Protein AF-A0A811Q3W1-F1 (afdb_monomer_lite)

Secondary structure (DSSP, 8-state):
---PPPHHHHHHHHHTT----SS--S-----SSS---HHHHHHHHHHHHHHHSPTT----HHHHHHHHHHHHHHHHHHHHHHHHHHHHHHTS--HHHHHHHHHHHHHHHHHHHHHHHHHHHHHHHHHHHHHT--GGGS-GGGTTHHHHHHHHHHHHTT---------

Structure (mmCIF, N/CA/C/O backbone):
data_AF-A0A811Q3W1-F1
#
_entry.id   AF-A0A8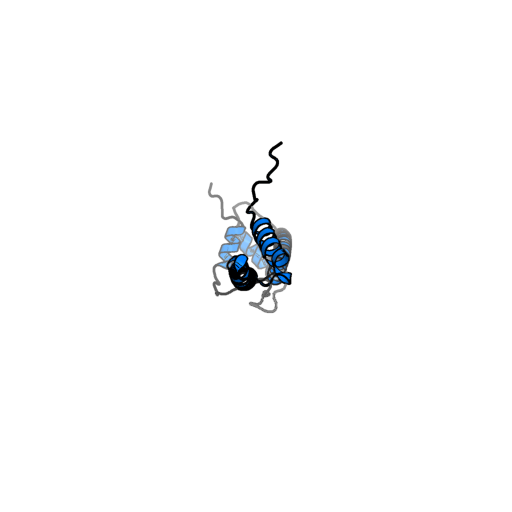11Q3W1-F1
#
loop_
_atom_site.group_PDB
_atom_site.id
_atom_site.type_symbol
_atom_site.label_atom_id
_atom_site.label_alt_id
_atom_site.label_comp_id
_atom_site.label_asym_id
_atom_site.label_entity_id
_atom_site.label_seq_id
_atom_site.pdbx_PDB_ins_code
_atom_site.Cartn_x
_atom_site.Cartn_y
_atom_site.Cartn_z
_atom_site.occupancy
_atom_site.B_iso_or_equiv
_atom_site.auth_seq_id
_atom_site.auth_comp_id
_atom_site.auth_asym_id
_atom_site.auth_atom_id
_atom_site.pdbx_PDB_model_num
ATOM 1 N N . MET A 1 1 ? 9.126 -9.430 -53.429 1.00 35.06 1 MET A N 1
ATOM 2 C CA . MET A 1 1 ? 10.120 -8.536 -52.798 1.00 35.06 1 MET A CA 1
ATOM 3 C C . MET A 1 1 ? 10.383 -9.078 -51.406 1.00 35.06 1 MET A C 1
ATOM 5 O O . MET A 1 1 ? 9.541 -8.911 -50.535 1.00 35.06 1 MET A O 1
ATOM 9 N N . ALA A 1 2 ? 11.457 -9.850 -51.233 1.00 37.00 2 ALA A N 1
ATOM 10 C CA . ALA A 1 2 ? 11.799 -10.402 -49.928 1.00 37.00 2 ALA A CA 1
ATOM 11 C C . ALA A 1 2 ? 12.310 -9.257 -49.046 1.00 37.00 2 ALA A C 1
ATOM 13 O O . ALA A 1 2 ? 13.315 -8.627 -49.371 1.00 37.00 2 ALA A O 1
ATOM 14 N N . LEU A 1 3 ? 11.582 -8.946 -47.973 1.00 45.47 3 LEU A N 1
ATOM 15 C CA . LEU A 1 3 ? 12.075 -8.065 -46.922 1.00 45.47 3 LEU A CA 1
ATOM 16 C C . LEU A 1 3 ? 13.259 -8.792 -46.276 1.00 45.47 3 LEU A C 1
ATOM 18 O O . LEU A 1 3 ? 13.073 -9.798 -45.598 1.00 45.47 3 LEU A O 1
ATOM 22 N N . GLY A 1 4 ? 14.475 -8.345 -46.596 1.00 50.59 4 GLY A N 1
ATOM 23 C CA . GLY A 1 4 ? 15.695 -8.888 -46.009 1.00 50.59 4 GLY A CA 1
ATOM 24 C C . GLY A 1 4 ? 15.682 -8.734 -44.484 1.00 50.59 4 GLY A C 1
ATOM 25 O O . GLY A 1 4 ? 15.006 -7.834 -43.972 1.00 50.59 4 GLY A O 1
ATOM 26 N N . PRO A 1 5 ? 16.409 -9.599 -43.760 1.00 53.44 5 PRO A N 1
ATOM 27 C CA . PRO A 1 5 ? 16.366 -9.621 -42.309 1.00 53.44 5 PRO A CA 1
ATOM 28 C C . PRO A 1 5 ? 16.764 -8.266 -41.723 1.00 53.44 5 PRO A C 1
ATOM 30 O O . PRO A 1 5 ? 17.705 -7.607 -42.181 1.00 53.44 5 PRO A O 1
ATOM 33 N N . SER A 1 6 ? 16.024 -7.836 -40.706 1.00 52.75 6 SER A N 1
ATOM 34 C CA . SER A 1 6 ? 16.293 -6.578 -40.011 1.00 52.75 6 SER A CA 1
ATOM 35 C C . SER A 1 6 ? 17.685 -6.627 -39.376 1.00 52.75 6 SER A C 1
ATOM 37 O O . SER A 1 6 ? 18.147 -7.678 -38.935 1.00 52.75 6 SER A O 1
ATOM 39 N N . ILE A 1 7 ? 18.349 -5.475 -39.245 1.00 49.22 7 ILE A N 1
ATOM 40 C CA . ILE A 1 7 ? 19.625 -5.349 -38.513 1.00 49.22 7 ILE A CA 1
ATOM 41 C C . ILE A 1 7 ? 19.544 -6.004 -37.122 1.00 49.22 7 ILE A C 1
ATOM 43 O O . ILE A 1 7 ? 20.536 -6.535 -36.632 1.00 49.22 7 ILE A O 1
ATOM 47 N N . ILE A 1 8 ? 18.360 -6.015 -36.502 1.00 52.31 8 ILE A N 1
ATOM 48 C CA . ILE A 1 8 ? 18.118 -6.690 -35.222 1.00 52.31 8 ILE A CA 1
ATOM 49 C C . ILE A 1 8 ? 18.213 -8.221 -35.354 1.00 52.31 8 ILE A C 1
ATOM 51 O O . ILE A 1 8 ? 18.871 -8.852 -34.532 1.00 52.31 8 ILE A O 1
ATOM 55 N N . GLU A 1 9 ? 17.645 -8.814 -36.404 1.00 47.41 9 GLU A N 1
ATOM 56 C CA . GLU A 1 9 ? 17.680 -10.266 -36.659 1.00 47.41 9 GLU A CA 1
ATOM 57 C C . GLU A 1 9 ? 19.095 -10.748 -37.007 1.00 47.41 9 GLU A C 1
ATOM 59 O O . GLU A 1 9 ? 19.536 -11.809 -36.561 1.00 47.41 9 GLU A O 1
ATOM 64 N N . ILE A 1 10 ? 19.850 -9.914 -37.723 1.00 55.88 10 ILE A N 1
ATOM 65 C CA . ILE A 1 10 ? 21.273 -10.119 -38.017 1.00 55.88 10 ILE A CA 1
ATOM 66 C C . ILE A 1 10 ? 22.103 -10.124 -36.710 1.00 55.88 10 ILE A C 1
ATOM 68 O O . ILE A 1 10 ? 22.980 -10.968 -36.516 1.00 55.88 10 ILE A O 1
ATOM 72 N N . ILE A 1 11 ? 21.782 -9.246 -35.751 1.00 56.19 11 ILE A N 1
ATOM 73 C CA . ILE A 1 11 ? 22.455 -9.179 -34.440 1.00 56.19 11 ILE A CA 1
ATOM 74 C C . ILE A 1 11 ? 22.061 -10.353 -33.523 1.00 56.19 11 ILE A C 1
ATOM 76 O O . ILE A 1 11 ? 22.910 -10.877 -32.793 1.00 56.19 11 ILE A O 1
ATOM 80 N N . GLU A 1 12 ? 20.805 -10.801 -33.551 1.00 50.88 12 GLU A N 1
ATOM 81 C CA . GLU A 1 12 ? 20.363 -11.984 -32.799 1.00 50.88 12 GLU A CA 1
ATOM 82 C C . GLU A 1 12 ? 20.987 -1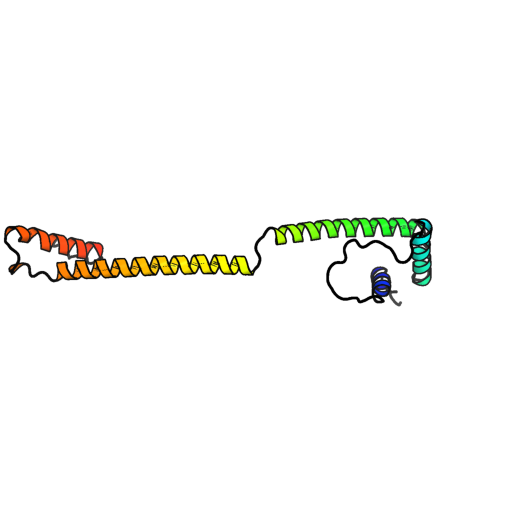3.282 -33.330 1.00 50.88 12 GLU A C 1
ATOM 84 O O . GLU A 1 12 ? 21.391 -14.142 -32.537 1.00 50.88 12 GLU A O 1
ATOM 89 N N . GLY A 1 13 ? 21.170 -13.394 -34.650 1.00 45.25 13 GLY A N 1
ATOM 90 C CA . GLY A 1 13 ? 21.889 -14.502 -35.284 1.00 45.25 13 GLY A CA 1
ATOM 91 C C . GLY A 1 13 ? 23.333 -14.647 -34.787 1.00 45.25 13 GLY A C 1
ATOM 92 O O . GLY A 1 13 ? 23.787 -15.762 -34.521 1.00 45.25 13 GLY A O 1
ATOM 93 N N . ALA A 1 14 ? 24.034 -13.532 -34.551 1.00 48.69 14 ALA A N 1
ATOM 94 C CA . ALA A 1 14 ? 25.390 -13.534 -33.994 1.00 48.69 14 ALA A CA 1
ATOM 95 C C . ALA A 1 14 ? 25.444 -13.910 -32.495 1.00 48.69 14 ALA A C 1
ATOM 97 O O . ALA A 1 14 ? 26.455 -14.441 -32.027 1.00 48.69 14 ALA A O 1
ATOM 98 N N . LYS A 1 15 ? 24.360 -13.692 -31.734 1.00 45.16 15 LYS A N 1
ATOM 99 C CA . LYS A 1 15 ? 24.261 -14.089 -30.314 1.00 45.16 15 LYS A CA 1
ATOM 100 C C . LYS A 1 15 ? 23.956 -15.578 -30.115 1.00 45.16 15 LYS A C 1
ATOM 102 O O . LYS A 1 15 ? 24.362 -16.146 -29.101 1.00 45.16 15 LYS A O 1
ATOM 107 N N . LYS A 1 16 ? 23.293 -16.238 -31.072 1.00 39.03 16 LYS A N 1
ATOM 108 C CA . LYS A 1 16 ? 22.799 -17.625 -30.935 1.00 39.03 16 LYS A CA 1
ATOM 109 C C . LYS A 1 16 ? 23.880 -18.716 -30.830 1.00 39.03 16 LYS A C 1
ATOM 111 O O . LYS A 1 16 ? 23.544 -19.846 -30.498 1.00 39.03 16 LYS A O 1
ATOM 116 N N . LYS A 1 17 ? 25.170 -18.413 -31.049 1.00 37.19 17 LYS A N 1
ATOM 117 C CA . LYS A 1 17 ? 26.273 -19.396 -30.937 1.00 37.19 17 LYS A CA 1
ATOM 118 C C . LYS A 1 17 ? 26.888 -19.556 -29.536 1.00 37.19 17 LYS A C 1
ATOM 120 O O . LYS A 1 17 ? 27.845 -20.312 -29.398 1.00 37.19 17 LYS A O 1
ATOM 125 N N . LYS A 1 18 ? 26.374 -18.895 -28.492 1.00 39.41 18 LYS A N 1
ATOM 126 C CA . LYS A 1 18 ? 26.814 -19.129 -27.101 1.00 39.41 18 LYS A CA 1
ATOM 127 C C . LYS A 1 18 ? 25.649 -19.052 -26.119 1.00 39.41 18 LYS A C 1
ATOM 129 O O . LYS A 1 18 ? 25.484 -18.064 -25.412 1.00 39.41 18 LYS A O 1
ATOM 134 N N . THR A 1 19 ? 24.849 -20.108 -26.050 1.00 31.52 19 THR A N 1
ATOM 135 C CA . THR A 1 19 ? 23.974 -20.338 -24.897 1.00 31.52 19 THR A CA 1
ATOM 136 C C . THR A 1 19 ? 24.797 -20.993 -23.788 1.00 31.52 19 THR A C 1
ATOM 138 O O . THR A 1 19 ? 25.023 -22.199 -23.817 1.00 31.52 19 THR A O 1
ATOM 141 N N . CYS A 1 20 ? 25.266 -20.193 -22.830 1.00 25.41 20 CYS A N 1
ATOM 142 C CA . CYS A 1 20 ? 25.609 -20.678 -21.494 1.00 25.41 20 CYS A CA 1
ATOM 143 C C . CYS A 1 20 ? 24.534 -20.138 -20.537 1.00 25.41 20 CYS A C 1
ATOM 145 O O . CYS A 1 20 ? 24.180 -18.958 -20.658 1.00 25.41 20 CYS A O 1
ATOM 147 N N . PRO A 1 21 ? 23.949 -20.982 -19.674 1.00 39.91 21 PRO A N 1
ATOM 148 C CA . PRO A 1 21 ? 22.811 -20.606 -18.861 1.00 39.91 21 PRO A CA 1
ATOM 149 C C . PRO A 1 21 ? 23.261 -19.763 -17.666 1.00 39.91 21 PRO A C 1
ATOM 151 O O . PRO A 1 21 ? 24.375 -19.896 -17.175 1.00 39.91 21 PRO A O 1
ATOM 154 N N . GLU A 1 22 ? 22.322 -18.952 -17.185 1.00 30.42 22 GLU A N 1
ATOM 155 C CA . GLU A 1 22 ? 22.324 -18.291 -15.878 1.00 30.42 22 GLU A CA 1
ATOM 156 C C . GLU A 1 22 ? 22.858 -16.842 -15.803 1.00 30.42 22 GLU A C 1
ATOM 158 O O . GLU A 1 22 ? 24.037 -16.546 -15.652 1.00 30.42 22 GLU A O 1
ATOM 163 N N . ARG A 1 23 ? 21.881 -15.924 -15.890 1.00 40.59 23 ARG A N 1
ATOM 164 C CA . ARG A 1 23 ? 21.711 -14.700 -15.082 1.00 40.59 23 ARG A CA 1
ATOM 165 C C . ARG A 1 23 ? 22.980 -13.944 -14.661 1.00 40.59 23 ARG A C 1
ATOM 167 O O . ARG A 1 23 ? 23.385 -14.003 -13.512 1.00 40.59 23 ARG A O 1
ATOM 174 N N . ASN A 1 24 ? 23.505 -13.129 -15.571 1.00 32.34 24 ASN A N 1
ATOM 175 C CA . ASN A 1 24 ? 23.766 -11.687 -15.399 1.00 32.34 24 ASN A CA 1
ATOM 176 C C . ASN A 1 24 ? 24.648 -11.248 -16.566 1.00 32.34 24 ASN A C 1
ATOM 178 O O . ASN A 1 24 ? 25.852 -11.480 -16.582 1.00 32.34 24 ASN A O 1
ATOM 182 N N . CYS A 1 25 ? 24.055 -10.631 -17.583 1.00 34.28 25 CYS A N 1
ATOM 183 C CA . CYS A 1 25 ? 24.811 -10.105 -18.715 1.00 34.28 25 CYS A CA 1
ATOM 184 C C . CYS A 1 25 ? 24.507 -8.628 -18.894 1.00 34.28 25 CYS A C 1
ATOM 186 O O . CYS A 1 25 ? 23.837 -8.230 -19.842 1.00 34.28 25 CYS A O 1
ATOM 188 N N . ILE A 1 26 ? 25.055 -7.823 -17.991 1.00 34.53 26 ILE A N 1
ATOM 189 C CA . ILE A 1 26 ? 25.370 -6.429 -18.269 1.00 34.53 26 ILE A CA 1
ATOM 190 C C . ILE A 1 26 ? 26.826 -6.211 -17.827 1.00 34.53 26 ILE A C 1
ATOM 192 O O . ILE A 1 26 ? 27.146 -6.294 -16.651 1.00 34.53 26 ILE A O 1
ATOM 196 N N . HIS A 1 27 ? 27.720 -5.994 -18.797 1.00 39.41 27 HIS A N 1
ATOM 197 C CA . HIS A 1 27 ? 29.110 -5.521 -18.632 1.00 39.41 27 HIS A CA 1
ATOM 198 C C . HIS A 1 27 ? 30.322 -6.477 -18.591 1.00 39.41 27 HIS A C 1
ATOM 200 O O . HIS A 1 27 ? 31.435 -5.964 -18.449 1.00 39.41 27 HIS A O 1
ATOM 206 N N . GLN A 1 28 ? 30.247 -7.781 -18.893 1.00 33.25 28 GLN A N 1
ATOM 207 C CA . GLN A 1 28 ? 31.499 -8.497 -19.217 1.00 33.25 28 GLN A CA 1
ATOM 208 C C . GLN A 1 28 ? 31.924 -8.214 -20.668 1.00 33.25 28 GLN A C 1
ATOM 210 O O . GLN A 1 28 ? 31.567 -8.916 -21.610 1.00 33.25 28 GLN A O 1
ATOM 215 N N . ARG A 1 29 ? 32.663 -7.106 -20.792 1.00 30.11 29 ARG A N 1
ATOM 216 C CA . ARG A 1 29 ? 33.952 -6.976 -21.482 1.00 30.11 29 ARG A CA 1
ATOM 217 C C . ARG A 1 29 ? 34.154 -7.916 -22.667 1.00 30.11 29 ARG A C 1
ATOM 219 O O . ARG A 1 29 ? 34.267 -9.129 -22.510 1.00 30.11 29 ARG A O 1
ATOM 226 N N . GLY A 1 30 ? 34.373 -7.319 -23.837 1.00 41.84 30 GLY A N 1
ATOM 227 C CA . GLY A 1 30 ? 35.076 -8.016 -24.899 1.00 41.84 30 GLY A CA 1
ATOM 228 C C . GLY A 1 30 ? 36.399 -8.548 -24.367 1.00 41.84 30 GLY A C 1
ATOM 229 O O . GLY A 1 30 ? 37.246 -7.752 -24.008 1.00 41.84 30 GLY A O 1
ATOM 230 N N . LEU A 1 31 ? 36.550 -9.867 -24.311 1.00 39.00 31 LEU A N 1
ATOM 231 C CA . LEU A 1 31 ? 37.825 -10.571 -24.214 1.00 39.00 31 LEU A CA 1
ATOM 232 C C . LEU A 1 31 ? 37.614 -12.013 -24.693 1.00 39.00 31 LEU A C 1
ATOM 234 O O . LEU A 1 31 ? 37.485 -12.957 -23.924 1.00 39.00 31 LEU A O 1
ATOM 238 N N . GLY A 1 32 ? 37.588 -12.160 -26.013 1.00 34.03 32 GLY A N 1
ATOM 239 C CA . GLY A 1 32 ? 38.232 -13.277 -26.691 1.00 34.03 32 GLY A CA 1
ATOM 240 C C . GLY A 1 32 ? 39.279 -12.666 -27.617 1.00 34.03 32 GLY A C 1
ATOM 241 O O . GLY A 1 32 ? 38.959 -12.333 -28.755 1.00 34.03 32 GLY A O 1
ATOM 242 N N . GLY A 1 33 ? 40.473 -12.400 -27.079 1.00 36.84 33 GLY A N 1
ATOM 243 C CA . GLY A 1 33 ? 41.591 -11.758 -27.779 1.00 36.84 33 GLY A CA 1
ATOM 244 C C . GLY A 1 33 ? 41.942 -10.377 -27.220 1.00 36.84 33 GLY A C 1
ATOM 245 O O . GLY A 1 33 ? 41.461 -9.354 -27.705 1.00 36.84 33 GLY A O 1
ATOM 246 N N . THR A 1 34 ? 42.790 -10.366 -26.196 1.00 46.09 34 THR A N 1
ATOM 247 C CA . THR A 1 34 ? 43.620 -9.229 -25.778 1.00 46.09 34 THR A CA 1
ATOM 248 C C . THR A 1 34 ? 44.358 -8.648 -26.997 1.00 46.09 34 THR A C 1
ATOM 250 O O . THR A 1 34 ? 44.942 -9.414 -27.756 1.00 46.09 34 THR A O 1
ATOM 253 N N . ASN A 1 35 ? 44.330 -7.320 -27.184 1.00 50.53 35 ASN A N 1
ATOM 254 C CA . ASN A 1 35 ? 44.897 -6.545 -28.314 1.00 50.53 35 ASN A CA 1
ATOM 255 C C . ASN A 1 35 ? 44.061 -6.416 -29.603 1.00 50.53 35 ASN A C 1
ATOM 257 O O . ASN A 1 35 ? 44.609 -6.403 -30.704 1.00 50.53 35 ASN A O 1
ATOM 261 N N . GLN A 1 36 ? 42.742 -6.222 -29.515 1.00 55.28 36 GLN A N 1
ATOM 262 C CA . GLN A 1 36 ? 42.031 -5.615 -30.648 1.00 55.28 36 GLN A CA 1
ATOM 263 C C . GLN A 1 36 ? 42.097 -4.091 -30.560 1.00 55.28 36 GLN A C 1
ATOM 265 O O . GLN A 1 36 ? 41.549 -3.492 -29.637 1.00 55.28 36 GLN A O 1
ATOM 270 N N . THR A 1 37 ? 42.745 -3.457 -31.539 1.00 70.06 37 THR A N 1
ATOM 271 C CA . THR A 1 37 ? 42.627 -2.009 -31.736 1.00 70.06 37 THR A CA 1
ATOM 272 C C . THR A 1 37 ? 41.163 -1.663 -32.024 1.00 70.06 37 THR A C 1
ATOM 274 O O . THR A 1 37 ? 40.443 -2.451 -32.646 1.00 70.06 37 THR A O 1
ATOM 277 N N . SER A 1 38 ? 40.698 -0.488 -31.586 1.00 67.25 38 SER A N 1
ATOM 278 C CA . SER A 1 38 ? 39.322 -0.023 -31.845 1.00 67.25 38 SER A CA 1
ATOM 279 C C . SER A 1 38 ? 38.966 -0.109 -33.335 1.00 67.25 38 SER A C 1
ATOM 281 O O . SER A 1 38 ? 37.872 -0.541 -33.696 1.00 67.25 38 SER A O 1
ATOM 283 N N . GLY A 1 39 ? 39.934 0.192 -34.207 1.00 72.00 39 GLY A N 1
ATOM 284 C CA . GLY A 1 39 ? 39.817 0.032 -35.655 1.00 72.00 39 GLY A CA 1
ATOM 285 C C . GLY A 1 39 ? 39.547 -1.409 -36.100 1.00 72.00 39 GLY A C 1
ATOM 286 O O . GLY A 1 39 ? 38.692 -1.623 -36.958 1.00 72.00 39 GLY A O 1
ATOM 287 N N . GLY A 1 40 ? 40.205 -2.403 -35.495 1.00 79.38 40 GLY A N 1
ATOM 288 C CA . GLY A 1 40 ? 40.009 -3.822 -35.811 1.00 79.38 40 GLY A CA 1
ATOM 289 C C . GLY A 1 40 ? 38.617 -4.340 -35.441 1.00 79.38 40 GLY A C 1
ATOM 290 O O . GLY A 1 40 ? 38.011 -5.078 -36.217 1.00 79.38 40 GLY A O 1
ATOM 291 N N . TYR A 1 41 ? 38.073 -3.898 -34.305 1.00 79.19 41 TYR A N 1
ATOM 292 C CA . TYR A 1 41 ? 36.708 -4.235 -33.888 1.00 79.19 41 TYR A CA 1
ATOM 293 C C . TYR A 1 41 ? 35.668 -3.728 -34.895 1.00 79.19 41 TYR A C 1
ATOM 295 O O . TYR A 1 41 ? 34.827 -4.487 -35.382 1.00 79.19 41 TYR A O 1
ATOM 303 N N . TYR A 1 42 ? 35.758 -2.451 -35.262 1.00 82.94 42 TYR A N 1
ATOM 304 C CA . TYR A 1 42 ? 34.808 -1.857 -36.195 1.00 82.94 42 TYR A CA 1
ATOM 305 C C . TYR A 1 42 ? 34.987 -2.337 -37.631 1.00 82.94 42 TYR A C 1
ATOM 307 O O . TYR A 1 42 ? 34.034 -2.276 -38.403 1.00 82.94 42 TYR A O 1
ATOM 315 N N . LYS A 1 43 ? 36.187 -2.799 -37.996 1.00 83.25 43 LYS A N 1
ATOM 316 C CA . LYS A 1 43 ? 36.434 -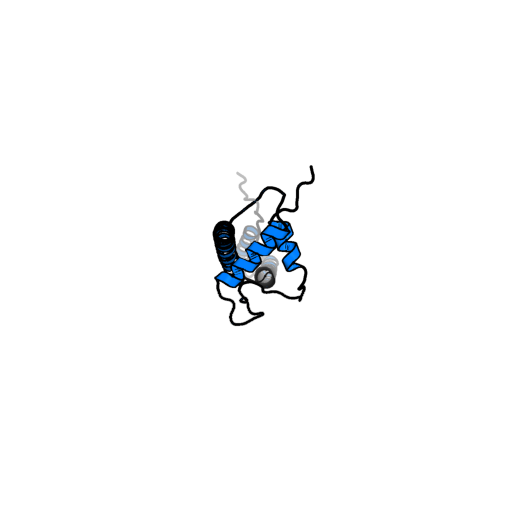3.411 -39.301 1.00 83.25 43 LYS A CA 1
ATOM 317 C C . LYS A 1 43 ? 35.611 -4.689 -39.445 1.00 83.25 43 LYS A C 1
ATOM 319 O O . LYS A 1 43 ? 34.809 -4.776 -40.358 1.00 83.25 43 LYS A O 1
ATOM 324 N N . ARG A 1 44 ? 35.666 -5.588 -38.456 1.00 85.19 44 ARG A N 1
ATOM 325 C CA . ARG A 1 44 ? 34.855 -6.822 -38.451 1.00 85.19 44 ARG A CA 1
ATOM 326 C C . ARG A 1 44 ? 33.354 -6.548 -38.487 1.00 85.19 44 ARG A C 1
ATOM 328 O O . ARG A 1 44 ? 32.612 -7.265 -39.143 1.00 85.19 44 ARG A O 1
ATOM 335 N N . MET A 1 45 ? 32.905 -5.509 -37.784 1.00 83.62 45 MET A N 1
ATOM 336 C CA . MET A 1 45 ? 31.502 -5.090 -37.810 1.00 83.62 45 MET A CA 1
ATOM 337 C C . MET A 1 45 ? 31.077 -4.576 -39.195 1.00 83.62 45 MET A C 1
ATOM 339 O O . MET A 1 45 ? 29.954 -4.829 -39.623 1.00 83.62 45 MET A O 1
ATOM 343 N N . HIS A 1 46 ? 31.965 -3.862 -39.892 1.00 84.19 46 HIS A N 1
ATOM 344 C CA . HIS A 1 46 ? 31.729 -3.380 -41.255 1.00 84.19 46 HIS A CA 1
ATOM 345 C C . HIS A 1 46 ? 31.788 -4.506 -42.286 1.00 84.19 46 HIS A C 1
ATOM 347 O O . HIS A 1 46 ? 30.900 -4.570 -43.132 1.00 84.19 46 HIS A O 1
ATOM 353 N N . ASP A 1 47 ? 32.744 -5.426 -42.165 1.00 85.25 47 ASP A N 1
ATOM 354 C CA . ASP A 1 47 ? 32.848 -6.629 -42.999 1.00 85.25 47 ASP A CA 1
ATOM 355 C C . ASP A 1 47 ? 31.564 -7.466 -42.880 1.00 85.25 47 ASP A C 1
ATOM 357 O O . ASP A 1 47 ? 30.897 -7.736 -43.877 1.00 85.25 47 ASP A O 1
ATOM 361 N N . TYR A 1 48 ? 31.120 -7.731 -41.647 1.00 86.44 48 TYR A N 1
ATOM 362 C CA . TYR A 1 48 ? 29.876 -8.453 -41.381 1.00 86.44 48 TYR A CA 1
ATOM 363 C C . TYR A 1 48 ? 28.638 -7.751 -41.958 1.00 86.44 48 TYR A C 1
ATOM 365 O O . TYR A 1 48 ? 27.758 -8.395 -42.531 1.00 86.44 48 TYR A O 1
ATOM 373 N N . PHE A 1 49 ? 28.571 -6.422 -41.849 1.00 84.00 49 PHE A N 1
ATOM 374 C CA . PHE A 1 49 ? 27.494 -5.644 -42.458 1.00 84.00 49 PHE A CA 1
ATOM 375 C C . PHE A 1 49 ? 27.510 -5.743 -43.987 1.00 84.00 49 PHE A C 1
ATOM 377 O O . PHE A 1 49 ? 26.451 -5.835 -44.598 1.00 84.00 49 PHE A O 1
ATOM 384 N N . ASN A 1 50 ? 28.685 -5.737 -44.616 1.00 82.56 50 ASN A N 1
ATOM 385 C CA . ASN A 1 50 ? 28.793 -5.855 -46.068 1.00 82.56 50 ASN A CA 1
ATOM 386 C C . ASN A 1 50 ? 28.378 -7.233 -46.586 1.00 82.56 50 ASN A C 1
ATOM 388 O O . ASN A 1 50 ? 27.832 -7.298 -47.683 1.00 82.56 50 ASN A O 1
ATOM 392 N N . GLU A 1 51 ? 28.605 -8.289 -45.808 1.00 85.75 51 GLU A N 1
ATOM 393 C CA . GLU A 1 51 ? 28.192 -9.658 -46.138 1.00 85.75 51 GLU A CA 1
ATOM 394 C C . GLU A 1 51 ? 26.674 -9.877 -46.008 1.00 85.75 51 GLU A C 1
ATOM 396 O O . GLU A 1 51 ? 26.118 -10.704 -46.723 1.00 85.75 51 GLU A O 1
ATOM 401 N N . HIS A 1 52 ? 25.990 -9.133 -45.127 1.00 82.25 52 HIS A N 1
ATOM 402 C CA . HIS A 1 52 ? 24.582 -9.385 -44.764 1.00 82.25 52 HIS A CA 1
ATOM 403 C C . HIS A 1 52 ? 23.622 -8.230 -45.102 1.00 82.25 52 HIS A C 1
ATOM 405 O O . HIS A 1 52 ? 22.466 -8.235 -44.675 1.00 82.25 52 HIS A O 1
ATOM 411 N N . LYS A 1 53 ? 24.074 -7.210 -45.838 1.00 80.44 53 LYS A N 1
ATOM 412 C CA . LYS A 1 53 ? 23.237 -6.064 -46.229 1.00 80.44 53 LYS A CA 1
ATOM 413 C C . LYS A 1 53 ? 22.298 -6.401 -47.398 1.00 80.44 53 LYS A C 1
ATOM 415 O O . LYS A 1 53 ? 22.664 -7.184 -48.272 1.00 80.44 53 LYS A O 1
ATOM 420 N N . PRO A 1 54 ? 21.131 -5.737 -47.488 1.00 74.62 54 PRO A N 1
ATOM 421 C CA . PRO A 1 54 ? 20.332 -5.741 -48.707 1.00 74.62 54 PRO A CA 1
ATOM 422 C C . PRO A 1 54 ? 21.081 -5.040 -49.851 1.00 74.62 54 PRO A C 1
ATOM 424 O O . PRO A 1 54 ? 21.837 -4.082 -49.632 1.00 74.62 54 PRO A O 1
ATOM 427 N N . GLU A 1 55 ? 20.855 -5.520 -51.073 1.00 70.56 55 GLU A N 1
ATOM 428 C CA . GLU A 1 55 ? 21.493 -5.017 -52.289 1.00 70.56 55 GLU A CA 1
ATOM 429 C C . GLU A 1 55 ? 21.258 -3.499 -52.440 1.00 70.56 55 GLU A C 1
ATOM 431 O O . GLU A 1 55 ? 20.146 -3.001 -52.264 1.00 70.56 55 GLU A O 1
ATOM 436 N N . GLY A 1 56 ? 22.334 -2.737 -52.666 1.00 69.00 56 GLY A N 1
ATOM 437 C CA . GLY A 1 56 ? 22.303 -1.269 -52.770 1.00 69.00 56 GLY A CA 1
ATOM 438 C C . GLY A 1 56 ? 22.586 -0.478 -51.479 1.00 69.00 56 GLY A C 1
ATOM 439 O O . GLY A 1 56 ? 22.820 0.729 -51.549 1.00 69.00 56 GLY A O 1
ATOM 440 N N . SER A 1 57 ? 22.653 -1.107 -50.298 1.00 72.38 57 SER A N 1
ATOM 441 C CA . SER A 1 57 ? 22.921 -0.396 -49.029 1.00 72.38 57 SER A CA 1
ATOM 442 C C . SER A 1 57 ? 24.419 -0.277 -48.706 1.00 72.38 57 SER A C 1
ATOM 444 O O . SER A 1 57 ? 24.934 -0.876 -47.762 1.00 72.38 57 SER A O 1
ATOM 446 N N . ASN A 1 58 ? 25.160 0.517 -49.479 1.00 77.75 58 ASN A N 1
ATOM 447 C CA . ASN A 1 58 ? 26.577 0.769 -49.198 1.00 77.75 58 ASN A CA 1
ATOM 448 C C . ASN A 1 58 ? 26.740 1.830 -48.100 1.00 77.75 58 ASN A C 1
ATOM 450 O O . ASN A 1 58 ? 26.353 2.987 -48.262 1.00 77.75 58 ASN A O 1
ATOM 454 N N . ARG A 1 59 ? 27.325 1.442 -46.961 1.00 82.50 59 ARG A N 1
ATOM 455 C CA . ARG A 1 59 ? 27.636 2.340 -45.839 1.00 82.50 59 ARG A CA 1
ATOM 456 C C . ARG A 1 59 ? 29.120 2.242 -45.505 1.00 82.50 59 ARG A C 1
ATOM 458 O O . ARG A 1 59 ? 29.694 1.155 -45.514 1.00 82.50 59 ARG A O 1
ATOM 465 N N . SER A 1 60 ? 29.748 3.381 -45.216 1.00 86.31 60 SER A N 1
ATOM 466 C CA . SER A 1 60 ? 31.144 3.411 -44.779 1.00 86.31 60 SER A CA 1
ATOM 467 C C . SER A 1 60 ? 31.280 2.850 -43.363 1.00 86.31 60 SER A C 1
ATOM 469 O O . SER A 1 60 ? 30.340 2.899 -42.566 1.00 86.31 60 SER A O 1
ATOM 471 N N . GLN A 1 61 ? 32.472 2.358 -43.024 1.00 84.12 61 GLN A N 1
ATOM 472 C CA . GLN A 1 61 ? 32.787 1.871 -41.680 1.00 84.12 61 GLN A CA 1
ATOM 473 C C . GLN A 1 61 ? 32.461 2.925 -40.607 1.00 84.12 61 GLN A C 1
ATOM 475 O O . GLN A 1 61 ? 31.850 2.605 -39.593 1.00 84.12 61 GLN A O 1
ATOM 480 N N . ILE A 1 62 ? 32.776 4.197 -40.873 1.00 85.88 62 ILE A N 1
ATOM 481 C CA . ILE A 1 62 ? 32.496 5.334 -39.983 1.00 85.88 62 ILE A CA 1
ATOM 482 C C . ILE A 1 62 ? 30.985 5.499 -39.742 1.00 85.88 62 ILE A C 1
ATOM 484 O O . ILE A 1 62 ? 30.550 5.698 -38.608 1.00 85.88 62 ILE A O 1
ATOM 488 N N . ALA A 1 63 ? 30.154 5.358 -40.778 1.00 85.81 63 ALA A N 1
ATOM 489 C CA . ALA A 1 63 ? 28.703 5.467 -40.626 1.00 85.81 63 ALA A CA 1
ATOM 490 C C . ALA A 1 63 ? 28.129 4.363 -39.717 1.00 85.81 63 ALA A C 1
ATOM 492 O O . ALA A 1 63 ? 27.239 4.622 -38.901 1.00 85.81 63 ALA A O 1
ATOM 493 N N . ILE A 1 64 ? 28.666 3.144 -39.819 1.00 84.88 64 ILE A N 1
ATOM 494 C CA . ILE A 1 64 ? 28.277 2.016 -38.962 1.00 84.88 64 ILE A CA 1
ATOM 495 C C . ILE A 1 64 ? 28.748 2.239 -37.526 1.00 84.88 64 ILE A C 1
ATOM 497 O O . ILE A 1 64 ? 27.968 2.037 -36.597 1.00 84.88 64 ILE A O 1
ATOM 501 N N . GLN A 1 65 ? 29.977 2.725 -37.340 1.00 87.50 65 GLN A N 1
ATOM 502 C CA . GLN A 1 65 ? 30.517 3.085 -36.027 1.00 87.50 65 GLN A CA 1
ATOM 503 C C . GLN A 1 65 ? 29.614 4.078 -35.293 1.00 87.50 65 GLN A C 1
ATOM 505 O O . GLN A 1 65 ? 29.221 3.831 -34.152 1.00 87.50 65 GLN A O 1
ATOM 510 N N . HIS A 1 66 ? 29.232 5.175 -35.953 1.00 87.19 66 HIS A N 1
ATOM 511 C CA . HIS A 1 66 ? 28.352 6.181 -35.359 1.00 87.19 66 HIS A CA 1
ATOM 512 C C . HIS A 1 66 ? 26.975 5.612 -35.008 1.00 87.19 66 HIS A C 1
ATOM 514 O O . HIS A 1 66 ? 26.473 5.848 -33.907 1.00 87.19 66 HIS A O 1
ATOM 520 N N . ARG A 1 67 ? 26.368 4.822 -35.904 1.00 88.12 67 ARG A N 1
ATOM 521 C CA . ARG A 1 67 ? 25.091 4.141 -35.630 1.00 88.12 67 ARG A CA 1
ATOM 522 C C . ARG A 1 67 ? 25.195 3.210 -34.426 1.00 88.12 67 ARG A C 1
ATOM 524 O O . ARG A 1 67 ? 24.338 3.262 -33.547 1.00 88.12 67 ARG A O 1
ATOM 531 N N . TRP A 1 68 ? 26.246 2.400 -34.368 1.00 86.69 68 TRP A N 1
ATOM 532 C CA . TRP A 1 68 ? 26.493 1.486 -33.261 1.00 86.69 68 TRP A CA 1
ATOM 533 C C . TRP A 1 68 ? 26.690 2.231 -31.939 1.00 86.69 68 TRP A C 1
ATOM 535 O O . TRP A 1 68 ? 26.088 1.864 -30.934 1.00 86.69 68 TRP A O 1
ATOM 545 N N . ALA A 1 69 ? 27.452 3.326 -31.936 1.00 85.12 69 ALA A N 1
ATOM 546 C CA . ALA A 1 69 ? 27.644 4.157 -30.750 1.00 85.12 69 ALA A CA 1
ATOM 547 C C . ALA A 1 69 ? 26.320 4.742 -30.223 1.00 85.12 69 ALA A C 1
ATOM 549 O O . ALA A 1 69 ? 26.089 4.745 -29.013 1.00 85.12 69 ALA A O 1
ATOM 550 N N . LEU A 1 70 ? 25.422 5.184 -31.111 1.00 88.06 70 LEU A N 1
ATOM 551 C CA . LEU A 1 70 ? 24.091 5.668 -30.726 1.00 88.06 70 LEU A CA 1
ATOM 552 C C . LEU A 1 70 ? 23.228 4.559 -30.108 1.00 88.06 70 LEU A C 1
ATOM 554 O O . LEU A 1 70 ? 22.588 4.787 -29.080 1.00 88.06 70 LEU A O 1
ATOM 558 N N . ILE A 1 71 ? 23.241 3.360 -30.697 1.00 88.31 71 ILE A N 1
ATOM 559 C CA . ILE A 1 71 ? 22.509 2.196 -30.176 1.00 88.31 71 ILE A CA 1
ATOM 560 C C . ILE A 1 71 ? 23.053 1.802 -28.803 1.00 88.31 71 ILE A C 1
ATOM 562 O O . ILE A 1 71 ? 22.281 1.669 -27.856 1.00 88.31 71 ILE A O 1
ATOM 566 N N . GLN A 1 72 ? 24.375 1.692 -28.663 1.00 86.12 72 GLN A N 1
ATOM 567 C CA . GLN A 1 72 ? 25.003 1.392 -27.379 1.00 86.12 72 GLN A CA 1
ATOM 568 C C . GLN A 1 72 ? 24.661 2.445 -26.321 1.00 86.12 72 GLN A C 1
ATOM 570 O O . GLN A 1 72 ? 24.337 2.090 -25.192 1.00 86.12 72 GLN A O 1
ATOM 575 N N . LYS A 1 73 ? 24.644 3.737 -26.677 1.00 86.88 73 LYS A N 1
ATOM 576 C CA . LYS A 1 73 ? 24.228 4.807 -25.758 1.00 86.88 73 LYS A CA 1
ATOM 577 C C . LYS A 1 73 ? 22.782 4.625 -25.285 1.00 86.88 73 LYS A C 1
ATOM 579 O O . LYS A 1 73 ? 22.506 4.798 -24.098 1.00 86.88 73 LYS A O 1
ATOM 584 N N . ALA A 1 74 ? 21.869 4.259 -26.185 1.00 87.50 74 ALA A N 1
ATOM 585 C CA . ALA A 1 74 ? 20.479 3.975 -25.832 1.00 87.50 74 ALA A CA 1
ATOM 586 C C . ALA A 1 74 ? 20.353 2.728 -24.937 1.00 87.50 74 ALA A C 1
ATOM 588 O O . ALA A 1 74 ? 19.635 2.766 -23.937 1.00 87.50 74 ALA A O 1
ATOM 589 N N . MET A 1 75 ? 21.097 1.661 -25.238 1.00 88.19 75 MET A N 1
ATOM 590 C CA . MET A 1 75 ? 21.134 0.443 -24.422 1.00 88.19 75 MET A CA 1
ATOM 591 C C . MET A 1 75 ? 21.695 0.701 -23.023 1.00 88.19 75 MET A C 1
ATOM 593 O O . MET A 1 75 ? 21.110 0.249 -22.044 1.00 88.19 75 MET A O 1
ATOM 597 N N . ASN A 1 76 ? 22.771 1.481 -22.909 1.00 87.19 76 ASN A N 1
ATOM 598 C CA . ASN A 1 76 ? 23.350 1.855 -21.618 1.00 87.19 76 ASN A CA 1
ATOM 599 C C . ASN A 1 76 ? 22.367 2.696 -20.797 1.00 87.19 76 ASN A C 1
ATOM 601 O O . ASN A 1 76 ? 22.222 2.479 -19.595 1.00 87.19 76 ASN A O 1
ATOM 605 N N . LYS A 1 77 ? 21.628 3.609 -21.447 1.00 88.44 77 LYS A N 1
ATOM 606 C CA . LYS A 1 77 ? 20.546 4.353 -20.791 1.00 88.44 77 LYS A CA 1
ATOM 607 C C . LYS A 1 77 ? 19.480 3.393 -20.262 1.00 88.44 77 LYS A C 1
ATOM 609 O O . LYS A 1 77 ? 19.116 3.504 -19.097 1.00 88.44 77 LYS A O 1
ATOM 614 N N . PHE A 1 78 ? 19.008 2.448 -21.073 1.00 89.94 78 PHE A N 1
ATOM 615 C CA . PHE A 1 78 ? 18.029 1.446 -20.638 1.00 89.94 78 PHE A CA 1
ATOM 616 C C . PHE A 1 78 ? 18.547 0.592 -19.471 1.00 89.94 78 PHE A C 1
ATOM 618 O O . PHE A 1 78 ? 17.831 0.421 -18.490 1.00 89.94 78 PHE A O 1
ATOM 625 N N . CYS A 1 79 ? 19.800 0.135 -19.535 1.00 85.38 79 CYS A N 1
ATOM 626 C CA . CYS A 1 79 ? 20.462 -0.611 -18.465 1.00 85.38 79 CYS A CA 1
ATOM 627 C C . CYS A 1 79 ? 20.432 0.161 -17.140 1.00 85.38 79 CYS A C 1
ATOM 629 O O . CYS A 1 79 ? 19.989 -0.377 -16.134 1.00 85.38 79 CYS A O 1
ATOM 631 N N . GLY A 1 80 ? 20.778 1.452 -17.160 1.00 84.81 80 GLY A N 1
ATOM 632 C CA . GLY A 1 80 ? 20.711 2.296 -15.965 1.00 84.81 80 GLY A CA 1
ATOM 633 C C . GLY A 1 80 ? 19.294 2.454 -15.398 1.00 84.81 80 GLY A C 1
ATOM 634 O O . GLY A 1 80 ? 19.123 2.465 -14.181 1.00 84.81 80 GLY A O 1
ATOM 635 N N . HIS A 1 81 ? 18.262 2.526 -16.250 1.00 86.31 81 HIS A N 1
ATOM 636 C CA . HIS A 1 81 ? 16.864 2.550 -15.785 1.00 86.31 81 HIS A CA 1
ATOM 637 C C . HIS A 1 81 ? 16.452 1.200 -15.194 1.00 86.31 81 HIS A C 1
ATOM 639 O O . HIS A 1 81 ? 15.786 1.162 -14.163 1.00 86.31 81 HIS A O 1
ATOM 645 N N . LYS A 1 82 ? 16.864 0.096 -15.821 1.00 83.38 82 LYS A N 1
ATOM 646 C CA . LYS A 1 82 ? 16.606 -1.259 -15.336 1.00 83.38 82 LYS A CA 1
ATOM 647 C C . LYS A 1 82 ? 17.268 -1.496 -13.979 1.00 83.38 82 LYS A C 1
ATOM 649 O O . LYS A 1 82 ? 16.587 -1.925 -13.061 1.00 83.38 82 LYS A O 1
ATOM 654 N N . GLU A 1 83 ? 18.530 -1.113 -13.818 1.00 76.62 83 GLU A N 1
ATOM 655 C CA . GLU A 1 83 ? 19.231 -1.162 -12.532 1.00 76.62 83 GLU A CA 1
ATOM 656 C C . GLU A 1 83 ? 18.581 -0.261 -11.477 1.00 76.62 83 GLU A C 1
ATOM 658 O O . GLU A 1 83 ? 18.522 -0.628 -10.311 1.00 76.62 83 GLU A O 1
ATOM 663 N N . ALA A 1 84 ? 18.082 0.921 -11.853 1.00 79.56 84 ALA A N 1
ATOM 664 C CA . ALA A 1 84 ? 17.355 1.780 -10.922 1.00 79.56 84 ALA A CA 1
ATOM 665 C C . ALA A 1 84 ? 16.045 1.127 -10.456 1.00 79.56 84 ALA A C 1
ATOM 667 O O . ALA A 1 84 ? 15.746 1.158 -9.266 1.00 79.56 84 ALA A O 1
ATOM 668 N N . ILE A 1 85 ? 15.299 0.498 -11.367 1.00 75.88 85 ILE A N 1
ATOM 669 C CA . ILE A 1 85 ? 14.102 -0.291 -11.043 1.00 75.88 85 ILE A CA 1
ATOM 670 C C . ILE A 1 85 ? 14.466 -1.483 -10.155 1.00 75.88 85 ILE A C 1
ATOM 672 O O . ILE A 1 85 ? 13.783 -1.739 -9.169 1.00 75.88 85 ILE A O 1
ATOM 676 N N . ASP A 1 86 ? 15.543 -2.193 -10.473 1.00 70.50 86 ASP A N 1
ATOM 677 C CA . ASP A 1 86 ? 15.978 -3.355 -9.705 1.00 70.50 86 ASP A CA 1
ATOM 678 C C . ASP A 1 86 ? 16.438 -2.938 -8.300 1.00 70.50 86 ASP A C 1
ATOM 680 O O . ASP A 1 86 ? 15.987 -3.541 -7.335 1.00 70.50 86 ASP A O 1
ATOM 684 N N . ARG A 1 87 ? 17.162 -1.820 -8.139 1.00 73.69 87 ARG A N 1
ATOM 685 C CA 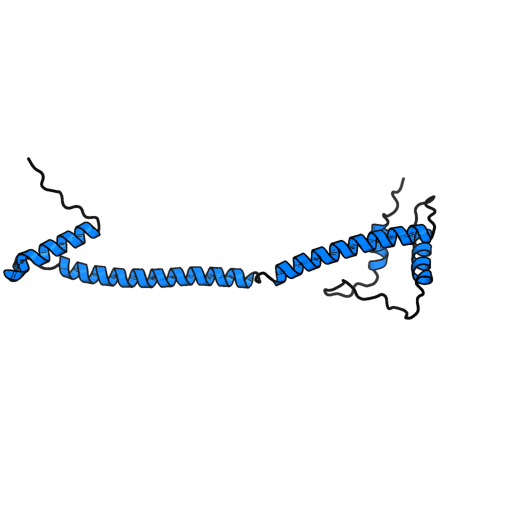. ARG A 1 87 ? 17.484 -1.241 -6.819 1.00 73.69 87 ARG A CA 1
ATOM 686 C C . ARG A 1 87 ? 16.253 -0.769 -6.045 1.00 73.69 87 ARG A C 1
ATOM 688 O O . ARG A 1 87 ? 16.214 -0.899 -4.825 1.00 73.69 87 ARG A O 1
ATOM 695 N N . LEU A 1 88 ? 15.247 -0.211 -6.722 1.00 70.44 88 LEU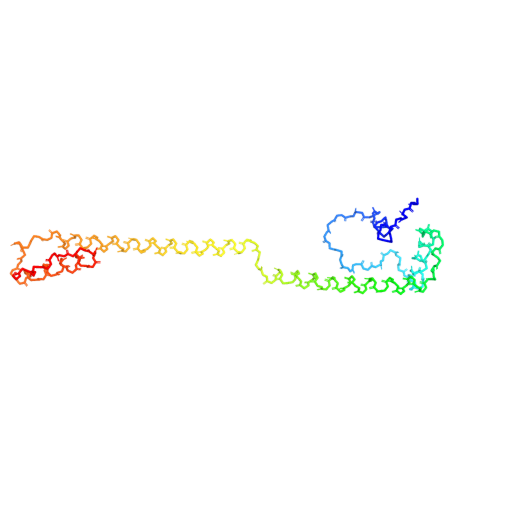 A N 1
ATOM 696 C CA . LEU A 1 88 ? 13.970 0.144 -6.090 1.00 70.44 88 LEU A CA 1
ATOM 697 C C . LEU A 1 88 ? 13.226 -1.107 -5.602 1.00 70.44 88 LEU A C 1
ATOM 699 O O . LEU A 1 88 ? 12.656 -1.094 -4.512 1.00 70.44 88 LEU A O 1
ATOM 703 N N . ASN A 1 89 ? 13.278 -2.195 -6.372 1.00 59.81 89 ASN A N 1
ATOM 704 C CA . ASN A 1 89 ? 12.718 -3.488 -5.984 1.00 59.81 89 ASN A CA 1
ATOM 705 C C . ASN A 1 89 ? 13.527 -4.149 -4.849 1.00 59.81 89 ASN A C 1
ATOM 707 O O . ASN A 1 89 ? 12.941 -4.721 -3.933 1.00 59.81 89 ASN A O 1
ATOM 711 N N . GLU A 1 90 ? 14.857 -4.031 -4.858 1.00 58.78 90 GLU A N 1
ATOM 712 C CA . GLU A 1 90 ? 15.754 -4.511 -3.795 1.00 58.78 90 GLU A CA 1
ATOM 713 C C . GLU A 1 90 ? 15.586 -3.704 -2.495 1.00 58.78 90 GLU A C 1
ATOM 715 O O . GLU A 1 90 ? 15.668 -4.260 -1.401 1.00 58.78 90 GLU A O 1
ATOM 720 N N . SER A 1 91 ? 15.246 -2.416 -2.596 1.00 55.50 91 SER A N 1
ATOM 721 C CA . SER A 1 91 ? 14.908 -1.539 -1.466 1.00 55.50 91 SER A CA 1
ATOM 722 C C . SER A 1 91 ? 13.498 -1.783 -0.889 1.00 55.50 91 SER A C 1
ATOM 724 O O . SER A 1 91 ? 13.090 -1.077 0.039 1.00 55.50 91 SER A O 1
ATOM 726 N N . GLY A 1 92 ? 12.723 -2.747 -1.397 1.00 58.75 92 GLY A N 1
ATOM 727 C CA . GLY A 1 92 ? 11.287 -2.809 -1.126 1.00 58.75 92 GLY A CA 1
ATOM 728 C C . GLY A 1 92 ? 10.707 -4.208 -0.967 1.00 58.75 92 GLY A C 1
ATOM 729 O O . GLY A 1 92 ? 9.884 -4.591 -1.783 1.00 58.75 92 GLY A O 1
ATOM 730 N N . LYS A 1 93 ? 11.046 -4.901 0.134 1.00 57.28 93 LYS A N 1
ATOM 731 C CA . LYS A 1 93 ? 10.358 -6.088 0.703 1.00 57.28 93 LYS A CA 1
ATOM 732 C C . LYS A 1 93 ? 10.087 -7.234 -0.286 1.00 57.28 93 LYS A C 1
ATOM 734 O O . LYS A 1 93 ? 9.217 -7.156 -1.151 1.00 57.28 93 LYS A O 1
ATOM 739 N N . ASN A 1 94 ? 10.717 -8.383 -0.034 1.00 61.81 94 ASN A N 1
ATOM 740 C CA . ASN A 1 94 ? 10.381 -9.636 -0.709 1.00 61.81 94 ASN A CA 1
ATOM 741 C C . ASN A 1 94 ? 8.859 -9.894 -0.616 1.00 61.81 94 ASN A C 1
ATOM 743 O O . ASN A 1 94 ? 8.214 -9.542 0.377 1.00 61.81 94 ASN A O 1
ATOM 747 N N . GLU A 1 95 ? 8.263 -10.543 -1.617 1.00 61.38 95 GLU A N 1
ATOM 748 C CA . GLU A 1 95 ? 6.844 -10.927 -1.605 1.00 61.38 95 GLU A CA 1
ATOM 749 C C . GLU A 1 95 ? 6.478 -11.686 -0.305 1.00 61.38 95 GLU A C 1
ATOM 751 O O . GLU A 1 95 ? 5.374 -11.552 0.236 1.00 61.38 95 GLU A O 1
ATOM 756 N N . GLN A 1 96 ? 7.445 -12.423 0.253 1.00 61.47 96 GLN A N 1
ATOM 757 C CA . GLN A 1 96 ? 7.353 -13.078 1.557 1.00 61.47 96 GLN A CA 1
ATOM 758 C C . GLN A 1 96 ? 7.241 -12.111 2.744 1.00 61.47 96 GLN A C 1
ATOM 760 O O . GLN A 1 96 ? 6.493 -12.399 3.678 1.00 61.47 96 GLN A O 1
ATOM 765 N N . ASP A 1 97 ? 7.914 -10.965 2.728 1.00 65.00 97 ASP A N 1
ATOM 766 C CA . ASP A 1 97 ? 7.882 -9.995 3.829 1.00 65.00 97 ASP A CA 1
ATOM 767 C C . ASP A 1 97 ? 6.550 -9.248 3.876 1.00 65.00 97 ASP A C 1
ATOM 769 O O . ASP A 1 97 ? 5.997 -9.016 4.954 1.00 65.00 97 ASP A O 1
ATOM 773 N N . ARG A 1 98 ? 5.953 -8.974 2.708 1.00 65.75 98 ARG A N 1
ATOM 774 C CA . ARG A 1 98 ? 4.578 -8.460 2.624 1.00 65.75 98 ARG A CA 1
ATOM 775 C C . ARG A 1 98 ? 3.576 -9.459 3.211 1.00 65.75 98 ARG A C 1
ATOM 777 O O . ARG A 1 98 ? 2.703 -9.073 3.990 1.00 65.75 98 ARG A O 1
ATOM 784 N N . LYS A 1 99 ? 3.727 -10.748 2.883 1.00 71.25 99 LYS A N 1
ATOM 785 C CA . LYS A 1 99 ? 2.896 -11.833 3.437 1.00 71.25 99 LYS A CA 1
ATOM 786 C C . LYS A 1 99 ? 3.082 -11.969 4.953 1.00 71.25 99 LYS A C 1
ATOM 788 O O . LYS A 1 99 ? 2.090 -12.126 5.661 1.00 71.25 99 LYS A O 1
ATOM 793 N N . LYS A 1 100 ? 4.314 -11.873 5.465 1.00 77.88 100 LYS A N 1
ATOM 794 C CA . LYS A 1 100 ? 4.606 -11.907 6.910 1.00 77.88 100 LYS A CA 1
ATOM 795 C C . LYS A 1 100 ? 3.950 -10.740 7.643 1.00 77.88 100 LYS A C 1
ATOM 797 O O . LYS A 1 100 ? 3.252 -10.978 8.620 1.00 77.88 100 LYS A O 1
ATOM 802 N N . HIS A 1 101 ? 4.090 -9.512 7.145 1.00 74.00 101 HIS A N 1
ATOM 803 C CA . HIS A 1 101 ? 3.498 -8.335 7.787 1.00 74.00 101 HIS A CA 1
ATOM 804 C C . HIS A 1 101 ? 1.964 -8.410 7.845 1.00 74.00 101 HIS A C 1
ATOM 806 O O . HIS A 1 101 ? 1.369 -8.128 8.882 1.00 74.00 101 HIS A O 1
ATOM 812 N N . MET A 1 102 ? 1.323 -8.860 6.760 1.00 75.50 102 MET A N 1
ATOM 813 C CA . MET A 1 102 ? -0.128 -9.080 6.732 1.00 75.50 102 MET A CA 1
ATOM 814 C C . MET A 1 102 ? -0.563 -10.177 7.714 1.00 75.50 102 MET A C 1
ATOM 816 O O . MET A 1 102 ? -1.549 -10.026 8.429 1.00 75.50 102 MET A O 1
ATOM 820 N N . LYS A 1 103 ? 0.175 -11.291 7.786 1.00 81.50 103 LYS A N 1
ATOM 821 C CA . LYS A 1 103 ? -0.123 -12.362 8.747 1.00 81.50 103 LYS A CA 1
ATOM 822 C C . LYS A 1 103 ? 0.030 -11.884 10.190 1.00 81.50 103 LYS A C 1
ATOM 824 O O . LYS A 1 103 ? -0.827 -12.200 11.007 1.00 81.50 103 LYS A O 1
ATOM 829 N N . MET A 1 104 ? 1.072 -11.109 10.484 1.00 82.31 104 MET A N 1
ATOM 830 C CA . MET A 1 104 ? 1.311 -10.551 11.815 1.00 82.31 104 MET A CA 1
ATOM 831 C C . MET A 1 104 ? 0.192 -9.598 12.240 1.00 82.31 104 MET A C 1
ATOM 833 O O . MET A 1 104 ? -0.324 -9.745 13.343 1.00 82.31 104 MET A O 1
ATOM 837 N N . SER A 1 105 ? -0.255 -8.692 11.364 1.00 75.19 105 SER A N 1
ATOM 838 C CA . SER A 1 105 ? -1.344 -7.763 11.696 1.00 75.19 105 SER A CA 1
ATOM 839 C C . SER A 1 105 ? -2.684 -8.476 11.902 1.00 75.19 105 SER A C 1
ATOM 841 O O . SER A 1 105 ? -3.435 -8.133 12.814 1.00 75.19 105 SER A O 1
ATOM 843 N N . VAL A 1 106 ? -2.975 -9.513 11.110 1.00 86.50 106 VAL A N 1
ATOM 844 C CA . VAL A 1 106 ? -4.176 -10.343 11.295 1.00 86.50 106 VAL A CA 1
ATOM 845 C C . VAL A 1 106 ? -4.094 -11.151 12.591 1.00 86.50 106 VAL A C 1
ATOM 847 O O . VAL A 1 106 ? -5.078 -11.228 13.322 1.00 86.50 106 VAL A O 1
ATOM 850 N N . GLN A 1 107 ? -2.941 -11.745 12.903 1.00 78.75 107 GLN A N 1
ATOM 851 C CA . GLN A 1 107 ? -2.752 -12.496 14.146 1.00 78.75 107 GLN A CA 1
ATOM 852 C C . GLN A 1 107 ? -2.836 -11.596 15.376 1.00 78.75 107 GLN A C 1
ATOM 854 O O . GLN A 1 107 ? -3.424 -12.002 16.372 1.00 78.75 107 GLN A O 1
ATOM 859 N N . GLN A 1 108 ? -2.295 -10.384 15.305 1.00 79.69 108 GLN A N 1
ATOM 860 C CA . GLN A 1 108 ? -2.370 -9.423 16.394 1.00 79.69 108 GLN A CA 1
ATOM 861 C C . GLN A 1 108 ? -3.817 -9.008 16.670 1.00 79.69 108 GLN A C 1
ATOM 863 O O . GLN A 1 108 ? -4.270 -9.156 17.799 1.00 79.69 108 GLN A O 1
ATOM 868 N N . LYS A 1 109 ? -4.585 -8.651 15.632 1.00 82.50 109 LYS A N 1
ATOM 869 C CA . LYS A 1 109 ? -6.022 -8.366 15.777 1.00 82.50 109 LYS A CA 1
ATOM 870 C C . LYS A 1 109 ? -6.809 -9.553 16.334 1.00 82.50 109 LYS A C 1
ATOM 872 O O . LYS A 1 109 ? -7.711 -9.365 17.138 1.00 82.50 109 LYS A O 1
ATOM 877 N N . LYS A 1 110 ? -6.469 -10.785 15.934 1.00 88.44 110 LYS A N 1
ATOM 878 C CA . LYS A 1 110 ? -7.087 -11.999 16.495 1.00 88.44 110 LYS A CA 1
ATOM 879 C C . LYS A 1 110 ? -6.763 -12.182 17.977 1.00 88.44 110 LYS A C 1
ATOM 881 O O . LYS A 1 110 ? -7.659 -12.519 18.737 1.00 88.44 110 LYS A O 1
ATOM 886 N N . LYS A 1 111 ? -5.511 -11.952 18.383 1.00 86.75 111 LYS A N 1
ATOM 887 C CA . LYS A 1 111 ? -5.097 -12.021 19.792 1.00 86.75 111 LYS A CA 1
ATOM 888 C C . LYS A 1 111 ? -5.779 -10.935 20.627 1.00 86.75 111 LYS A C 1
ATOM 890 O O . LYS A 1 111 ? -6.301 -11.243 21.686 1.00 86.75 111 LYS A O 1
ATOM 895 N N . GLU A 1 112 ? -5.829 -9.702 20.128 1.00 87.19 112 GLU A N 1
ATOM 896 C CA . GLU A 1 112 ? -6.522 -8.582 20.782 1.00 87.19 112 GLU A CA 1
ATOM 897 C C . GLU A 1 112 ? -8.029 -8.848 20.916 1.00 87.19 112 GLU A C 1
ATOM 899 O O . GLU A 1 112 ? -8.595 -8.633 21.986 1.00 87.19 112 GLU A O 1
ATOM 904 N N . ASN A 1 113 ? -8.673 -9.388 19.875 1.00 87.62 113 ASN A N 1
ATOM 905 C CA . ASN A 1 113 ? -10.081 -9.780 19.939 1.00 87.62 113 ASN A CA 1
ATOM 906 C C . ASN A 1 113 ? -10.328 -10.923 20.929 1.00 87.62 113 ASN A C 1
ATOM 908 O O . ASN A 1 113 ? -11.282 -10.833 21.687 1.00 87.62 113 ASN A O 1
ATOM 912 N N . ALA A 1 114 ? -9.462 -11.939 20.978 1.00 91.25 114 ALA A N 1
ATOM 913 C CA . ALA A 1 114 ? -9.598 -13.038 21.936 1.00 91.25 114 ALA A CA 1
ATOM 914 C C . ALA A 1 114 ? -9.480 -12.552 23.392 1.00 91.25 114 ALA A C 1
ATOM 916 O O . ALA A 1 114 ? -10.284 -12.933 24.235 1.00 91.25 114 ALA A O 1
ATOM 917 N N . ILE A 1 115 ? -8.531 -11.652 23.678 1.00 91.56 115 ILE A N 1
ATOM 918 C CA . ILE A 1 115 ? -8.376 -11.042 25.010 1.00 91.56 115 ILE A CA 1
ATOM 919 C C . ILE A 1 115 ? -9.609 -10.192 25.366 1.00 91.56 115 ILE A C 1
ATOM 921 O O . ILE A 1 115 ? -10.104 -10.224 26.495 1.00 91.56 115 ILE A O 1
ATOM 925 N N . ARG A 1 116 ? -10.138 -9.432 24.399 1.00 88.75 116 ARG A N 1
ATOM 926 C CA . ARG A 1 116 ? -11.363 -8.643 24.585 1.00 88.75 116 ARG A CA 1
ATOM 927 C C . ARG A 1 116 ? -12.581 -9.532 24.855 1.00 88.75 116 ARG A C 1
ATOM 929 O O . ARG A 1 116 ? -13.351 -9.220 25.752 1.00 88.75 116 ARG A O 1
ATOM 936 N N . GLU A 1 117 ? -12.736 -10.631 24.126 1.00 90.44 117 GLU A N 1
ATOM 937 C CA . GLU A 1 117 ? -13.825 -11.597 24.329 1.00 90.44 117 GLU A CA 1
ATOM 938 C C . GLU A 1 117 ? -13.737 -12.273 25.707 1.00 90.44 117 GLU A C 1
ATOM 940 O O . GLU A 1 117 ? -14.743 -12.364 26.408 1.00 90.44 117 GLU A O 1
ATOM 945 N N . GLU A 1 118 ? -12.540 -12.678 26.140 1.00 89.81 118 GLU A N 1
ATOM 946 C CA . GLU A 1 118 ? -12.323 -13.267 27.469 1.00 89.81 118 GLU A CA 1
ATOM 947 C C . GLU A 1 118 ? -12.663 -12.276 28.596 1.00 89.81 118 GLU A C 1
ATOM 949 O O . GLU A 1 118 ? -13.393 -12.608 29.534 1.00 89.81 118 GLU A O 1
ATOM 954 N N . SER A 1 119 ? -12.194 -11.028 28.483 1.00 90.81 119 SER A N 1
ATOM 955 C CA . SER A 1 119 ? -12.526 -9.974 29.454 1.00 90.81 119 SER A CA 1
ATOM 956 C C . SER A 1 119 ? -14.018 -9.616 29.468 1.00 90.81 119 SER A C 1
ATOM 958 O O . SER A 1 119 ? -14.579 -9.388 30.541 1.00 90.81 119 SER A O 1
ATOM 960 N N . GLU A 1 120 ? -14.690 -9.621 28.314 1.00 92.31 120 GLU A N 1
ATOM 961 C CA . GLU A 1 120 ? -16.136 -9.406 28.230 1.00 92.31 120 GLU A CA 1
ATOM 962 C C . GLU A 1 120 ? -16.920 -10.552 28.884 1.00 92.31 120 GLU A C 1
ATOM 964 O O . GLU A 1 120 ? -17.849 -10.290 29.648 1.00 92.31 120 GLU A O 1
ATOM 969 N N . ALA A 1 121 ? -16.516 -11.806 28.666 1.00 90.56 121 ALA A N 1
ATOM 970 C CA . ALA A 1 121 ? -17.129 -12.964 29.313 1.00 90.56 121 ALA A CA 1
ATOM 971 C C . ALA A 1 121 ? -16.998 -12.898 30.845 1.00 90.56 121 ALA A C 1
ATOM 973 O O . ALA A 1 121 ? -17.968 -13.154 31.563 1.00 90.56 121 ALA A O 1
ATOM 974 N N . HIS A 1 122 ? -15.834 -12.482 31.354 1.00 93.12 122 HIS A N 1
ATOM 975 C CA . HIS A 1 122 ? -15.626 -12.286 32.790 1.00 93.12 122 HIS A CA 1
ATOM 976 C C . HIS A 1 122 ? -16.536 -11.182 33.360 1.00 93.12 122 HIS A C 1
ATOM 978 O O . HIS A 1 122 ? -17.128 -11.349 34.430 1.00 93.12 122 HIS A O 1
ATOM 984 N N . LEU A 1 123 ? -16.696 -10.066 32.639 1.00 91.12 123 LEU A N 1
ATOM 985 C CA . LEU A 1 123 ? -17.621 -8.995 33.023 1.00 91.12 123 LEU A CA 1
ATOM 986 C C . LEU A 1 123 ? -19.076 -9.468 33.016 1.00 91.12 123 LEU A C 1
ATOM 988 O O . LEU A 1 123 ? -19.794 -9.218 33.981 1.00 91.12 123 LEU A O 1
ATOM 992 N N . ILE A 1 124 ? -19.500 -10.191 31.977 1.00 90.44 124 ILE A N 1
ATOM 993 C CA . ILE A 1 124 ? -20.852 -10.760 31.888 1.00 90.44 124 ILE A CA 1
ATOM 994 C C . ILE A 1 124 ? -21.107 -11.722 33.054 1.00 90.44 124 ILE A C 1
ATOM 996 O O . ILE A 1 124 ? -22.180 -11.686 33.651 1.00 90.44 124 ILE A O 1
ATOM 1000 N N . SER A 1 125 ? -20.123 -12.540 33.434 1.00 94.00 125 SER A N 1
ATOM 1001 C CA . SER A 1 125 ? -20.239 -13.443 34.585 1.00 94.00 125 SER A CA 1
ATOM 1002 C C . SER A 1 125 ? -20.441 -12.683 35.906 1.00 94.00 125 SER A C 1
ATOM 1004 O O . SER A 1 125 ? -21.275 -13.071 36.731 1.00 94.00 125 SER A O 1
ATOM 1006 N N . ALA A 1 126 ? -19.702 -11.589 36.115 1.00 92.56 126 ALA A N 1
ATOM 1007 C CA . ALA A 1 126 ? -19.853 -10.739 37.295 1.00 92.56 126 ALA A CA 1
ATOM 1008 C C . ALA A 1 126 ? -21.214 -10.016 37.310 1.00 92.56 126 ALA A C 1
ATOM 1010 O O . ALA A 1 126 ? -21.904 -10.007 38.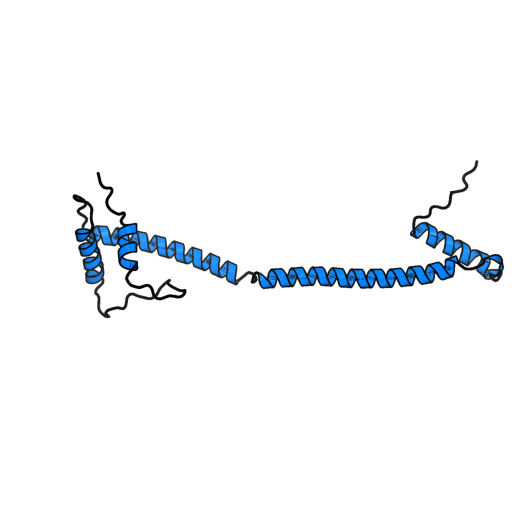332 1.00 92.56 126 ALA A O 1
ATOM 1011 N N . GLU A 1 127 ? -21.639 -9.470 36.168 1.00 93.81 127 GLU A N 1
ATOM 1012 C CA . GLU A 1 127 ? -22.946 -8.824 36.012 1.00 93.81 127 GLU A CA 1
ATOM 1013 C C . GLU A 1 127 ? -24.096 -9.816 36.223 1.00 93.81 127 GLU A C 1
ATOM 1015 O O . GLU A 1 127 ? -25.040 -9.498 36.941 1.00 93.81 127 GLU A O 1
ATOM 1020 N N . SER A 1 128 ? -24.003 -11.042 35.700 1.00 90.88 128 SER A N 1
ATOM 1021 C CA . SER A 1 128 ? -25.006 -12.094 35.925 1.00 90.88 128 SER A CA 1
ATOM 1022 C C . SER A 1 128 ? -25.173 -12.412 37.410 1.00 90.88 128 SER A C 1
ATOM 1024 O O . SER A 1 128 ? -26.293 -12.632 37.869 1.00 90.88 128 SER A O 1
ATOM 1026 N N . SER A 1 129 ? -24.074 -12.408 38.168 1.00 92.44 129 SER A N 1
ATOM 1027 C CA . SER A 1 129 ? -24.115 -12.644 39.614 1.00 92.44 129 SER A CA 1
ATOM 1028 C C . SER A 1 129 ? -24.902 -11.537 40.322 1.00 92.44 129 SER A C 1
ATOM 1030 O O . SER A 1 129 ? -25.783 -11.833 41.124 1.00 92.44 129 SER A O 1
ATOM 1032 N N . ILE A 1 130 ? -24.671 -10.272 39.955 1.00 90.94 130 ILE A N 1
ATOM 1033 C CA . ILE A 1 130 ? -25.413 -9.102 40.459 1.00 90.94 130 ILE A CA 1
ATOM 1034 C C . ILE A 1 130 ? -26.895 -9.152 40.058 1.00 90.94 130 ILE A C 1
ATOM 1036 O O . ILE A 1 130 ? -27.767 -8.886 40.883 1.00 90.94 130 ILE A O 1
ATOM 1040 N N . MET A 1 131 ? -27.191 -9.502 38.805 1.00 88.38 131 MET A N 1
ATOM 1041 C CA . MET A 1 131 ? -28.560 -9.566 38.283 1.00 88.38 131 MET A CA 1
ATOM 1042 C C . MET A 1 131 ? -29.393 -10.665 38.949 1.00 88.38 131 MET A C 1
ATOM 1044 O O . MET A 1 131 ? -30.607 -10.519 39.043 1.00 88.38 131 MET A O 1
ATOM 1048 N N . SER A 1 132 ? -28.748 -11.724 39.448 1.00 90.06 132 SER A N 1
ATOM 1049 C CA . SER A 1 132 ? -29.405 -12.851 40.123 1.00 90.06 132 SER A CA 1
ATOM 1050 C C . SER A 1 132 ? -29.726 -12.629 41.611 1.00 90.06 132 SER A C 1
ATOM 1052 O O . SER A 1 132 ? -30.337 -13.496 42.235 1.00 90.06 132 SER A O 1
ATOM 1054 N N . VAL A 1 133 ? -29.320 -11.497 42.199 1.00 90.12 133 VAL A N 1
ATOM 1055 C CA . VAL A 1 133 ? -29.539 -11.215 43.627 1.00 90.12 133 VAL A CA 1
ATOM 1056 C C . VAL A 1 133 ? -31.023 -10.956 43.917 1.00 90.12 133 VAL A C 1
ATOM 1058 O O . VAL A 1 133 ? -31.637 -10.058 43.346 1.00 90.12 133 VAL A O 1
ATOM 1061 N N . ASP A 1 134 ? -31.575 -11.721 44.861 1.00 87.06 134 ASP A N 1
ATOM 1062 C CA . ASP A 1 134 ? -32.946 -11.585 45.363 1.00 87.06 134 ASP A CA 1
ATOM 1063 C C . ASP A 1 134 ? -33.065 -10.379 46.313 1.00 87.06 134 ASP A C 1
ATOM 1065 O O . ASP A 1 134 ? -32.545 -10.397 47.432 1.00 87.06 134 ASP A O 1
ATOM 1069 N N . ILE A 1 135 ? -33.750 -9.325 45.860 1.00 83.38 135 ILE A N 1
ATOM 1070 C CA . ILE A 1 135 ? -33.865 -8.028 46.550 1.00 83.38 135 ILE A CA 1
ATOM 1071 C C . ILE A 1 135 ? -34.536 -8.170 47.927 1.00 83.38 135 ILE A C 1
ATOM 1073 O O . ILE A 1 135 ? -34.226 -7.410 48.849 1.00 83.38 135 ILE A O 1
ATOM 1077 N N . GLU A 1 136 ? -35.420 -9.153 48.111 1.00 84.38 136 GLU A N 1
ATOM 1078 C CA . GLU A 1 136 ? -36.139 -9.353 49.375 1.00 84.38 136 GLU A CA 1
ATOM 1079 C C . GLU A 1 136 ? -35.229 -9.896 50.483 1.00 84.38 136 GLU A C 1
ATOM 1081 O O . GLU A 1 136 ? -35.452 -9.625 51.667 1.00 84.38 136 GLU A O 1
ATOM 1086 N N . LYS A 1 137 ? -34.158 -10.597 50.097 1.00 88.19 137 LYS A N 1
ATOM 1087 C CA . LYS A 1 137 ? -33.160 -11.178 51.008 1.00 88.19 137 LYS A CA 1
ATOM 1088 C C . LYS A 1 137 ? -31.971 -10.259 51.273 1.00 88.19 137 LYS A C 1
ATOM 1090 O O . LYS A 1 137 ? -31.114 -10.582 52.096 1.00 88.19 137 LYS A O 1
ATOM 1095 N N . VAL A 1 138 ? -31.908 -9.115 50.598 1.00 85.69 138 VAL A N 1
ATOM 1096 C CA . VAL A 1 138 ? -30.843 -8.131 50.783 1.00 85.69 138 VAL A CA 1
ATOM 1097 C C . VAL A 1 138 ? -31.076 -7.337 52.083 1.00 85.69 138 VAL A C 1
ATOM 1099 O O . VAL A 1 138 ? -32.187 -6.849 52.323 1.00 85.69 138 VAL A O 1
ATOM 1102 N N . PRO A 1 139 ? -30.039 -7.145 52.925 1.00 87.75 139 PRO A N 1
ATOM 1103 C CA . PRO A 1 139 ? -30.121 -6.299 54.115 1.00 87.75 139 PRO A CA 1
ATOM 1104 C C . PRO A 1 139 ? -30.654 -4.888 53.819 1.00 87.75 139 PRO A C 1
ATOM 1106 O O . PRO A 1 139 ? -30.322 -4.299 52.793 1.00 87.75 139 PRO A O 1
ATOM 1109 N N . LEU A 1 140 ? -31.430 -4.310 54.747 1.00 84.50 140 LEU A N 1
ATOM 1110 C CA . LEU A 1 140 ? -32.122 -3.015 54.583 1.00 84.50 140 LEU A CA 1
ATOM 1111 C C . LEU A 1 140 ? -31.232 -1.886 54.034 1.00 84.50 140 LEU A C 1
ATOM 1113 O O . LEU A 1 140 ? -31.682 -1.112 53.195 1.00 84.50 140 LEU A O 1
ATOM 1117 N N . TYR A 1 141 ? -29.966 -1.824 54.452 1.00 87.06 141 TYR A N 1
ATOM 1118 C CA . TYR A 1 141 ? -29.022 -0.790 54.018 1.00 87.06 141 TYR A CA 1
ATOM 1119 C C . TYR A 1 141 ? -28.576 -0.917 52.547 1.00 87.06 141 TYR A C 1
ATOM 1121 O O . TYR A 1 141 ? -28.097 0.058 51.975 1.00 87.06 141 TYR A O 1
ATOM 1129 N N . LEU A 1 142 ? -28.751 -2.082 51.911 1.00 88.06 142 LEU A N 1
ATOM 1130 C CA . LEU A 1 142 ? -28.371 -2.341 50.513 1.00 88.06 142 LEU A CA 1
ATOM 1131 C C . LEU A 1 142 ? -29.565 -2.394 49.554 1.00 88.06 142 LEU A C 1
ATOM 1133 O O . LEU A 1 142 ? -29.361 -2.549 48.349 1.00 88.06 142 LEU A O 1
ATOM 1137 N N . LYS A 1 143 ? -30.798 -2.226 50.048 1.00 85.06 143 LYS A N 1
ATOM 1138 C CA . LYS A 1 143 ? -32.016 -2.331 49.226 1.00 85.06 143 LYS A CA 1
ATOM 1139 C C . LYS A 1 143 ? -32.085 -1.327 48.072 1.00 85.06 143 LYS A C 1
ATOM 1141 O O . LYS A 1 143 ? -32.734 -1.614 47.080 1.00 85.06 143 LYS A O 1
ATOM 1146 N N . ASN A 1 144 ? -31.376 -0.201 48.157 1.00 86.19 144 ASN A N 1
ATOM 1147 C CA . ASN A 1 144 ? -31.297 0.779 47.066 1.00 86.19 144 ASN A CA 1
ATOM 1148 C C . ASN A 1 144 ? -30.108 0.538 46.118 1.00 86.19 144 ASN A C 1
ATOM 1150 O O . ASN A 1 144 ? -30.114 1.014 44.985 1.00 86.19 144 ASN A O 1
ATOM 1154 N N . TYR A 1 145 ? -29.087 -0.195 46.571 1.00 89.88 145 TYR A N 1
ATOM 1155 C CA . TYR A 1 145 ? -27.831 -0.372 45.845 1.00 89.88 145 TYR A CA 1
ATOM 1156 C C . TYR A 1 145 ? -27.972 -1.372 44.691 1.00 89.88 145 TYR A C 1
ATOM 1158 O O . TYR A 1 145 ? -27.718 -1.024 43.538 1.00 89.88 145 TYR A O 1
ATOM 1166 N N . TYR A 1 146 ? -28.436 -2.594 44.976 1.00 89.56 146 TYR A N 1
ATOM 1167 C CA . TYR A 1 146 ? -28.552 -3.646 43.958 1.00 89.56 146 TYR A CA 1
ATOM 1168 C C . TYR A 1 146 ? -29.550 -3.309 42.839 1.00 89.56 146 TYR A C 1
ATOM 1170 O O . TYR A 1 146 ? -29.151 -3.421 41.680 1.00 89.56 146 TYR A O 1
ATOM 1178 N N . PRO A 1 147 ? -30.770 -2.801 43.116 1.00 89.00 147 PRO A N 1
ATOM 1179 C CA . PRO A 1 147 ? -31.708 -2.434 42.051 1.00 89.00 147 PRO A CA 1
ATOM 1180 C C . PRO A 1 147 ? -31.190 -1.322 41.132 1.00 89.00 147 PRO A C 1
ATOM 1182 O O . PRO A 1 147 ? -31.428 -1.347 39.924 1.00 89.00 147 PRO A O 1
ATOM 1185 N N . GLY A 1 148 ? -30.449 -0.350 41.678 1.00 90.69 148 GLY A N 1
ATOM 1186 C CA . GLY A 1 148 ? -29.808 0.696 40.876 1.00 90.69 148 GLY A CA 1
ATOM 1187 C C . GLY A 1 148 ? -28.717 0.134 39.964 1.00 90.69 148 GLY A C 1
ATOM 1188 O O . GLY A 1 148 ? -28.646 0.478 38.785 1.00 90.69 148 GLY A O 1
ATOM 1189 N N . MET A 1 149 ? -27.904 -0.782 40.490 1.00 92.00 149 MET A N 1
ATOM 1190 C CA . MET A 1 149 ? -26.832 -1.431 39.741 1.00 92.00 149 MET A CA 1
ATOM 1191 C C . MET A 1 149 ? -27.379 -2.351 38.637 1.00 92.00 149 MET A C 1
ATOM 1193 O O . MET A 1 149 ? -26.874 -2.327 37.517 1.00 92.00 149 MET A O 1
ATOM 1197 N N . GLN A 1 150 ? -28.460 -3.087 38.913 1.00 92.00 150 GLN A N 1
ATOM 1198 C CA . GLN A 1 150 ? -29.178 -3.894 37.921 1.00 92.00 150 GLN A CA 1
ATOM 1199 C C . GLN A 1 150 ? -29.715 -3.023 36.775 1.00 92.00 150 GLN A C 1
ATOM 1201 O O . GLN A 1 150 ? -29.503 -3.343 35.606 1.00 92.00 150 GLN A O 1
ATOM 1206 N N . ARG A 1 151 ? -30.327 -1.873 37.093 1.00 90.50 151 ARG A N 1
ATOM 1207 C CA . ARG A 1 151 ? -30.813 -0.913 36.088 1.00 90.50 151 ARG A CA 1
ATOM 1208 C C . ARG A 1 151 ? -29.683 -0.381 35.203 1.00 90.50 151 ARG A C 1
ATOM 1210 O O . ARG A 1 151 ? -29.813 -0.401 33.985 1.00 90.50 151 ARG A O 1
ATOM 1217 N N . GLN A 1 152 ? -28.557 0.018 35.796 1.00 91.44 152 GLN A N 1
ATOM 1218 C CA . GLN A 1 152 ? -27.387 0.480 35.038 1.00 91.44 152 GLN A CA 1
ATOM 1219 C C . GLN A 1 152 ? -26.817 -0.611 34.120 1.00 91.44 152 GLN A C 1
ATOM 1221 O O . GLN A 1 152 ? -26.416 -0.319 32.994 1.00 91.44 152 GLN A O 1
ATOM 1226 N N . ILE A 1 153 ? -26.776 -1.869 34.573 1.00 92.69 153 ILE A N 1
ATOM 1227 C CA . ILE A 1 153 ? -26.351 -3.003 33.739 1.00 92.69 153 ILE A CA 1
ATOM 1228 C C . ILE A 1 153 ? -27.304 -3.165 32.547 1.00 92.69 153 ILE A C 1
ATOM 1230 O O . ILE A 1 153 ? -26.840 -3.266 31.413 1.00 92.69 153 ILE A O 1
ATOM 1234 N N . MET A 1 154 ? -28.618 -3.124 32.778 1.00 89.62 154 MET A N 1
ATOM 1235 C CA . MET A 1 154 ? -29.626 -3.219 31.715 1.00 89.62 154 MET A CA 1
ATOM 1236 C C . MET A 1 154 ? -29.489 -2.091 30.682 1.00 89.62 154 MET A C 1
ATOM 1238 O O . MET A 1 154 ? -29.414 -2.372 29.485 1.00 89.62 154 MET A O 1
ATOM 1242 N N . GLU A 1 155 ? -29.357 -0.842 31.133 1.00 91.62 155 GLU A N 1
ATOM 1243 C CA . GLU A 1 155 ? -29.175 0.332 30.269 1.00 91.62 155 GLU A CA 1
ATOM 1244 C C . GLU A 1 155 ? -27.910 0.218 29.406 1.00 91.62 155 GLU A C 1
ATOM 1246 O O . GLU A 1 155 ? -27.968 0.400 28.188 1.00 91.62 155 GLU A O 1
ATOM 1251 N N . ARG A 1 156 ? -26.770 -0.163 30.003 1.00 88.88 156 ARG A N 1
ATOM 1252 C CA . ARG A 1 156 ? -25.502 -0.353 29.271 1.00 88.88 156 ARG A CA 1
ATOM 1253 C C . ARG A 1 156 ? -25.570 -1.466 28.227 1.00 88.88 156 ARG A C 1
ATOM 1255 O O . ARG A 1 156 ? -24.842 -1.414 27.239 1.00 88.88 156 ARG A O 1
ATOM 1262 N N . ARG A 1 157 ? -26.425 -2.469 28.438 1.00 89.00 157 ARG A N 1
ATOM 1263 C CA . ARG A 1 157 ? -26.652 -3.585 27.507 1.00 89.00 157 ARG A CA 1
ATOM 1264 C C . ARG A 1 157 ? -27.754 -3.290 26.478 1.00 89.00 157 ARG A C 1
ATOM 1266 O O . ARG A 1 157 ? -28.013 -4.135 25.628 1.00 89.00 157 ARG A O 1
ATOM 1273 N N . GLY A 1 158 ? -28.359 -2.100 26.518 1.00 85.56 158 GLY A N 1
ATOM 1274 C CA . GLY A 1 158 ? -29.382 -1.661 25.565 1.00 85.56 158 GLY A CA 1
ATOM 1275 C C . GLY A 1 158 ? -30.803 -2.124 25.894 1.00 85.56 158 GLY A C 1
ATOM 1276 O O . GLY A 1 158 ? -31.685 -2.021 25.045 1.00 85.56 158 GLY A O 1
ATOM 1277 N N . PHE A 1 159 ? -31.050 -2.613 27.111 1.00 81.56 159 PHE A N 1
ATOM 1278 C CA . PHE A 1 159 ? -32.396 -2.917 27.591 1.00 81.56 159 PHE A CA 1
ATOM 1279 C C . PHE A 1 159 ? -33.000 -1.656 28.210 1.00 81.56 159 PHE A C 1
ATOM 1281 O O . PHE A 1 159 ? -32.707 -1.299 29.350 1.00 81.56 159 PHE A O 1
ATOM 1288 N N . ILE A 1 160 ? -33.828 -0.959 27.433 1.00 71.69 160 ILE A N 1
ATOM 1289 C CA . ILE A 1 160 ? -34.567 0.214 27.900 1.00 71.69 160 ILE A CA 1
ATOM 1290 C C . ILE A 1 160 ? -35.734 -0.280 28.758 1.00 71.69 160 ILE A C 1
ATOM 1292 O O . ILE A 1 160 ? -36.651 -0.928 28.254 1.00 71.69 160 ILE A O 1
ATOM 1296 N N . SER A 1 161 ? -35.706 0.027 30.055 1.00 60.88 161 SER A N 1
ATOM 1297 C CA . SER A 1 161 ? -36.895 -0.097 30.901 1.00 60.88 161 SER A CA 1
ATOM 1298 C C . SER A 1 161 ? -37.951 0.891 30.397 1.00 60.88 161 SER A C 1
ATOM 1300 O O . SER A 1 161 ? -37.594 2.052 30.178 1.00 60.88 161 SER A O 1
ATOM 1302 N N . PRO A 1 162 ? -39.224 0.490 30.218 1.00 60.78 162 PRO A N 1
ATOM 1303 C CA . PRO A 1 162 ? -40.286 1.435 29.898 1.00 60.78 162 PRO A CA 1
ATOM 1304 C C . PRO A 1 162 ? -40.254 2.564 30.928 1.00 60.78 162 PRO A C 1
ATOM 1306 O O . PRO A 1 162 ? -40.365 2.318 32.132 1.00 60.78 162 PRO A O 1
ATOM 1309 N N . SER A 1 163 ? -40.023 3.798 30.477 1.00 54.59 163 SER A N 1
ATOM 1310 C CA . SER A 1 163 ? -40.215 4.955 31.339 1.00 54.59 163 SER A CA 1
ATOM 1311 C C . SER A 1 163 ? -41.708 5.028 31.618 1.00 54.59 163 SER A C 1
ATOM 1313 O O . SER A 1 163 ? -42.480 5.290 30.695 1.00 54.59 163 SER A O 1
ATOM 1315 N N . ASN A 1 164 ? -42.108 4.767 32.860 1.00 49.22 164 ASN A N 1
ATOM 1316 C CA . ASN A 1 164 ? -43.452 5.057 33.343 1.00 49.22 164 ASN A CA 1
ATOM 1317 C C . ASN A 1 164 ? -43.651 6.581 33.311 1.00 49.22 164 ASN A C 1
ATOM 1319 O O . ASN A 1 164 ? -43.467 7.256 34.318 1.00 49.22 164 ASN A O 1
ATOM 1323 N N . ASN A 1 165 ? -43.955 7.105 32.128 1.00 48.88 165 ASN A N 1
ATOM 1324 C CA . ASN A 1 165 ? -44.595 8.393 31.926 1.00 48.88 165 ASN A CA 1
ATOM 1325 C C . ASN A 1 165 ? -46.033 8.063 31.506 1.00 48.88 165 ASN A C 1
ATOM 1327 O O . ASN A 1 165 ? -46.367 8.123 30.325 1.00 48.88 165 ASN A O 1
ATOM 1331 N N . GLU A 1 166 ? -46.835 7.592 32.460 1.00 45.53 166 GLU A N 1
ATOM 1332 C CA . GLU A 1 166 ? -48.292 7.651 32.349 1.00 45.53 166 GLU A CA 1
ATOM 1333 C C . GLU A 1 166 ? -48.719 8.913 33.107 1.00 45.53 166 GLU A C 1
ATOM 1335 O O . GLU A 1 166 ? -48.717 8.925 34.339 1.00 45.53 166 GLU A O 1
ATOM 1340 N N . ASP A 1 167 ? -48.967 9.981 32.341 1.00 39.22 167 ASP A N 1
ATOM 1341 C CA . ASP A 1 167 ? -49.833 11.107 32.717 1.00 39.22 167 ASP A CA 1
ATOM 1342 C C . ASP A 1 167 ? -51.287 10.764 32.347 1.00 39.22 167 ASP A C 1
ATOM 1344 O O . ASP A 1 167 ? -51.489 10.158 31.264 1.00 39.22 167 ASP A O 1
#

Sequence (167 aa):
MALGPSIIEIIEGAKKKKTCPERNCIHQRGLGGTNQTSGGYYKRMHDYFNEHKPEGSNRSQIAIQHRWALIQKAMNKFCGHKEAIDRLNESGKNEQDRKKHMKMSVQQKKKENAIREESEAHLISAESSIMSVDIEKVPLYLKNYYPGMQRQIMERRGFISPSNNED

Organism: NCBI:txid422564

Foldseek 3Di:
DDPADDPVVLVVVVVVPDDDDDDDDDDPDDDPDDDDDPVNVLVVVQVSCVVRDDPPPDDDSVRVVVVVVVVVVVVVVVVVVVVVVVVVVVVPDDPVRVVVVVVVVVVVVVVVVVVVVVVVVVVVVVLVVLLPDDLVPDPPVCNVPSVVSNVVVCVVVPNDDPDPPDD

pLDDT: mean 72.71, std 19.33, range [25.41, 94.0]

Radius of gyration: 41.83 Å; chains: 1; bounding box: 95×32×107 Å